Protein 4J8C (pdb70)

B-factor: mean 14.88, std 10.19, range [4.6, 51.78]

Sequence (88 aa):
MDPRKKVSSELRRAFVKKMCRRQDPSVVLHTEEEMMRFLREWVEESMGGKVPPMDPRKVSSELRAFVKMCRQQDPSSVLHTEEMRFLREWVESMGGKVPP

Organism: Rattus norvegicus (N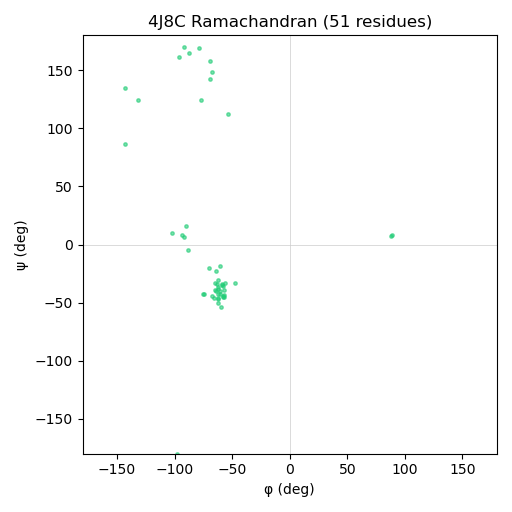CBI:txid10116)

Structure (mmCIF, N/CA/C/O backbone):
data_4J8C
#
_entry.id   4J8C
#
_cell.length_a   28.775
_cell.length_b   43.978
_cell.length_c   32.211
_cell.angle_alpha   90.000
_cell.angle_beta   93.440
_cell.angle_gamma   90.000
#
_symmetry.space_group_name_H-M   'P 1 21 1'
#
loop_
_entity.id
_entity.type
_entity.pdbx_description
1 polymer 'Hsc70-interacting protein'
2 non-polymer GLYCEROL
3 water water
#
loop_
_atom_site.group_PDB
_atom_site.id
_atom_site.type_symbol
_atom_site.label_atom_id
_atom_site.label_alt_id
_atom_site.label_comp_id
_atom_site.label_asym_id
_atom_site.label_entity_id
_atom_site.label_seq_id
_atom_site.pdbx_PDB_ins_code
_atom_site.Cartn_x
_atom_site.Cartn_y
_atom_site.Cartn_z
_atom_site.occupancy
_atom_site.B_iso_or_equiv
_atom_site.auth_seq_id
_atom_site.auth_comp_id
_atom_site.auth_asym_id
_atom_site.auth_atom_id
_atom_site.pdbx_PDB_model_num
ATOM 1 N N . MET A 1 3 ? 20.437 20.601 10.952 1.00 41.20 1 MET A N 1
ATOM 2 C CA . MET A 1 3 ? 20.971 21.985 11.084 1.00 40.12 1 MET A CA 1
ATOM 3 C C . MET A 1 3 ? 22.111 22.148 10.111 1.00 36.99 1 MET A C 1
ATOM 4 O O . MET A 1 3 ? 22.097 21.551 9.037 1.00 37.92 1 MET A O 1
ATOM 5 N N . ASP A 1 4 ? 23.074 22.994 10.457 1.00 29.83 2 ASP A N 1
ATOM 6 C CA . ASP A 1 4 ? 24.410 22.721 10.056 1.00 24.46 2 ASP A CA 1
ATOM 7 C C . ASP A 1 4 ? 24.605 21.265 10.600 1.00 20.38 2 ASP A C 1
ATOM 8 O O . ASP A 1 4 ? 24.585 21.007 11.834 1.00 21.16 2 ASP A O 1
ATOM 13 N N . PRO A 1 5 ? 24.733 20.291 9.660 1.00 17.32 3 PRO A N 1
ATOM 14 C CA . PRO A 1 5 ? 25.070 18.918 10.065 1.00 15.24 3 PRO A CA 1
ATOM 15 C C . PRO A 1 5 ? 26.224 18.876 11.042 1.00 11.14 3 PRO A C 1
ATOM 16 O O . PRO A 1 5 ? 26.241 18.004 11.911 1.00 9.99 3 PRO A O 1
ATOM 20 N N . ARG A 1 6 ? 27.166 19.796 10.910 1.00 10.83 4 ARG A N 1
ATOM 21 C CA . ARG A 1 6 ? 28.305 19.805 11.830 1.00 11.90 4 ARG A CA 1
ATOM 22 C C . ARG A 1 6 ? 27.872 20.162 13.247 1.00 11.84 4 ARG A C 1
ATOM 23 O O . ARG A 1 6 ? 28.424 19.665 14.223 1.00 12.48 4 ARG A O 1
ATOM 31 N N A LYS A 1 7 ? 26.896 21.047 13.376 0.70 12.37 5 LYS A N 1
ATOM 32 N N C LYS A 1 7 ? 26.883 21.041 13.363 0.30 13.40 5 LYS A N 1
ATOM 33 C CA A LYS A 1 7 ? 26.407 21.416 14.701 0.70 12.89 5 LYS A CA 1
ATOM 34 C CA C LYS A 1 7 ? 26.373 21.430 14.677 0.30 14.21 5 LYS A CA 1
ATOM 35 C C A LYS A 1 7 ? 25.524 20.306 15.282 0.70 12.60 5 LYS A C 1
ATOM 36 C C C LYS A 1 7 ? 25.523 20.309 15.277 0.30 13.19 5 LYS A C 1
ATOM 37 O O . LYS A 1 7 ? 25.539 20.105 16.486 1.00 12.15 5 LYS A O 1
ATOM 48 N N . VAL A 1 8 ? 24.788 19.582 14.436 1.00 11.49 6 VAL A N 1
ATOM 49 C CA . VAL A 1 8 ? 24.086 18.374 14.912 1.00 11.20 6 VAL A CA 1
ATOM 50 C C . VAL A 1 8 ? 25.091 17.387 15.474 1.00 8.89 6 VAL A C 1
ATOM 51 O O . VAL A 1 8 ? 24.882 16.800 16.540 1.00 8.79 6 VAL A O 1
ATOM 55 N N A SER A 1 9 ? 26.201 17.242 14.766 0.70 8.07 7 SER A N 1
ATOM 56 N N B SER A 1 9 ? 26.218 17.188 14.797 0.30 8.51 7 SER A N 1
ATOM 57 C CA A SER A 1 9 ? 27.242 16.350 15.226 0.70 8.62 7 SER A CA 1
ATOM 58 C CA B SER A 1 9 ? 27.212 16.248 15.334 0.30 8.56 7 SER A CA 1
ATOM 59 C C A SER A 1 9 ? 27.780 16.783 16.580 0.70 6.94 7 SER A C 1
ATOM 60 C C B SER A 1 9 ? 27.862 16.759 16.615 0.30 7.65 7 SER A C 1
ATOM 61 O O A SER A 1 9 ? 27.962 15.960 17.471 0.70 8.13 7 SER A O 1
ATOM 62 O O B SER A 1 9 ? 28.246 15.968 17.483 0.30 7.36 7 SER A O 1
ATOM 67 N N . GLU A 1 10 ? 28.031 18.068 16.726 1.00 7.77 8 GLU A N 1
ATOM 68 C CA . GLU A 1 10 ? 28.517 18.618 17.992 1.00 8.31 8 GLU A CA 1
ATOM 69 C C . GLU A 1 10 ? 27.511 18.389 19.122 1.00 7.50 8 GLU A C 1
ATOM 70 O O . GLU A 1 10 ? 27.888 18.065 20.231 1.00 7.93 8 GLU A O 1
ATOM 76 N N . LEU A 1 11 ? 26.225 18.561 18.817 1.00 7.16 9 LEU A N 1
ATOM 77 C CA . LEU A 1 11 ? 25.200 18.325 19.834 1.00 7.30 9 LEU A CA 1
ATOM 78 C C . LEU A 1 11 ? 25.151 16.852 20.234 1.00 6.55 9 LEU A C 1
ATOM 79 O O . LEU A 1 11 ? 24.994 16.523 21.408 1.00 6.66 9 LEU A O 1
ATOM 84 N N A ARG A 1 12 ? 25.265 15.957 19.259 0.20 6.29 10 ARG A N 1
ATOM 85 N N B ARG A 1 12 ? 25.280 15.957 19.258 0.80 6.07 10 ARG A N 1
ATOM 86 C CA A ARG A 1 12 ? 25.351 14.534 19.578 0.20 6.05 10 ARG A CA 1
ATOM 87 C CA B ARG A 1 12 ? 25.351 14.530 19.570 0.80 6.47 10 ARG A CA 1
ATOM 88 C C A ARG A 1 12 ? 26.519 14.285 20.524 0.20 6.20 10 ARG A C 1
ATOM 89 C C B ARG A 1 12 ? 26.544 14.239 20.469 0.80 6.29 10 ARG A C 1
ATOM 90 O O A ARG A 1 12 ? 26.353 13.634 21.561 0.20 6.15 10 ARG A O 1
ATOM 91 O O B ARG A 1 12 ? 26.452 13.441 21.392 0.80 6.02 10 ARG A O 1
ATOM 106 N N . ALA A 1 13 ? 27.687 14.827 20.186 1.00 6.35 11 ALA A N 1
ATOM 107 C CA . ALA A 1 13 ? 28.862 14.629 20.989 1.00 6.51 11 ALA A CA 1
ATOM 108 C C . ALA A 1 13 ? 28.660 15.189 22.392 1.00 6.62 11 ALA A C 1
ATOM 109 O O . ALA A 1 13 ? 29.118 14.597 23.358 1.00 7.02 11 ALA A O 1
ATOM 111 N N . PHE A 1 14 ? 28.000 16.330 22.505 1.00 6.16 12 PHE A N 1
ATOM 112 C CA . PHE A 1 14 ? 27.695 16.913 23.800 1.00 7.03 12 PHE A CA 1
ATOM 113 C C . PHE A 1 14 ? 26.783 15.989 24.633 1.00 5.95 12 PHE A C 1
ATOM 114 O O . PHE A 1 14 ? 27.044 15.765 25.801 1.00 6.89 12 PHE A O 1
ATOM 122 N N . VAL A 1 15 ? 25.732 15.462 24.012 1.00 6.25 13 VAL A N 1
ATOM 123 C CA . VAL A 1 15 ? 24.862 14.535 24.722 1.00 6.33 13 VAL A CA 1
ATOM 124 C C . VAL A 1 15 ? 25.639 13.317 25.181 1.00 5.82 13 VAL A C 1
ATOM 125 O O . VAL A 1 15 ? 25.471 12.857 26.305 1.00 6.33 13 VAL A O 1
ATOM 129 N N A LYS A 1 16 ? 26.483 12.789 24.306 0.70 6.68 14 LYS A N 1
ATOM 130 N N B LYS A 1 16 ? 26.507 12.766 24.333 0.30 6.31 14 LYS A N 1
ATOM 131 C CA A LYS A 1 16 ? 27.321 11.655 24.695 0.70 7.26 14 LYS A CA 1
ATOM 132 C CA B LYS A 1 16 ? 27.303 11.611 24.778 0.30 7.39 14 LYS A CA 1
ATOM 133 C C A LYS A 1 16 ? 28.159 11.985 25.921 0.70 6.45 14 LYS A C 1
ATOM 134 C C B LYS A 1 16 ? 28.210 11.960 25.941 0.30 6.77 14 LYS A C 1
ATOM 135 O O A LYS A 1 16 ? 28.215 11.205 26.879 0.70 7.73 14 LYS A O 1
ATOM 136 O O B LYS A 1 16 ? 28.395 11.157 26.853 0.30 6.00 14 LYS A O 1
ATOM 147 N N . MET A 1 17 ? 28.790 13.148 25.911 1.00 6.71 15 MET A N 1
ATOM 148 C CA . MET A 1 17 ? 29.615 13.586 27.016 1.00 8.05 15 MET A CA 1
ATOM 149 C C . MET A 1 17 ? 28.805 13.662 28.329 1.00 6.73 15 MET A C 1
ATOM 150 O O . MET A 1 17 ? 29.289 13.257 29.369 1.00 7.40 15 MET A O 1
ATOM 155 N N . CYS A 1 18 ? 27.596 14.198 28.248 1.00 6.54 16 CYS A N 1
ATOM 156 C CA . CYS A 1 18 ? 26.743 14.331 29.426 1.00 6.71 16 CYS A CA 1
ATOM 157 C C . CYS A 1 18 ? 26.305 12.965 29.948 1.00 6.23 16 CYS A C 1
ATOM 158 O O . CYS A 1 18 ? 26.170 12.789 31.142 1.00 7.60 16 CYS A O 1
ATOM 161 N N A ARG A 1 19 ? 26.059 12.019 29.046 0.70 6.16 17 ARG A N 1
ATOM 162 N N B ARG A 1 19 ? 26.096 11.998 29.067 0.30 6.87 17 ARG A N 1
ATOM 163 C CA A ARG A 1 19 ? 25.731 10.666 29.464 0.70 6.12 17 ARG A CA 1
ATOM 164 C CA B ARG A 1 19 ? 25.711 10.668 29.520 0.30 7.37 17 ARG A CA 1
ATOM 165 C C A ARG A 1 19 ? 26.910 10.053 30.207 0.70 5.53 17 ARG A C 1
ATOM 166 C C B ARG A 1 19 ? 26.897 9.926 30.126 0.30 7.15 17 ARG A C 1
ATOM 167 O O A ARG A 1 19 ? 26.752 9.393 31.254 0.70 5.82 17 ARG A O 1
ATOM 168 O O B ARG A 1 19 ? 26.730 9.076 31.007 0.30 8.59 17 ARG A O 1
ATOM 183 N N . GLN A 1 20 ? 28.096 10.233 29.651 1.00 6.32 18 GLN A N 1
ATOM 184 C CA . GLN A 1 20 ? 29.298 9.652 30.215 1.00 6.81 18 GLN A CA 1
ATOM 185 C C . GLN A 1 20 ? 29.616 10.236 31.573 1.00 7.13 18 GLN A C 1
ATOM 186 O O . GLN A 1 20 ? 30.043 9.496 32.481 1.00 8.76 18 GLN A O 1
ATOM 192 N N . ASP A 1 21 ? 29.437 11.541 31.712 1.00 7.13 19 ASP A N 1
ATOM 193 C CA . ASP A 1 21 ? 29.776 12.268 32.928 1.00 8.67 19 ASP A CA 1
ATOM 194 C C . ASP A 1 21 ? 28.744 13.377 33.182 1.00 7.29 19 ASP A C 1
ATOM 195 O O . ASP A 1 21 ? 28.926 14.527 32.775 1.00 7.86 19 ASP A O 1
ATOM 200 N N . PRO A 1 22 ? 27.650 13.040 33.864 1.00 8.19 20 PRO A N 1
ATOM 201 C CA . PRO A 1 22 ? 26.582 13.996 34.095 1.00 9.93 20 PRO A CA 1
ATOM 202 C C . PRO A 1 22 ? 27.029 15.223 34.884 1.00 8.37 20 PRO A C 1
ATOM 203 O O . PRO A 1 22 ? 26.338 16.234 34.870 1.00 8.75 20 PRO A O 1
ATOM 207 N N . SER A 1 23 ? 28.154 15.167 35.594 1.00 8.75 21 SER A N 1
ATOM 208 C CA . SER A 1 23 ? 28.585 16.330 36.356 1.00 9.29 21 SER A CA 1
ATOM 209 C C . SER A 1 23 ? 28.904 17.532 35.479 1.00 8.09 21 SER A C 1
ATOM 210 O O . SER A 1 23 ? 28.960 18.653 35.995 1.00 9.33 21 SER A O 1
ATOM 213 N N A VAL A 1 24 ? 29.116 17.296 34.176 0.20 7.24 22 VAL A N 1
ATOM 214 N N B VAL A 1 24 ? 29.075 17.330 34.179 0.80 8.10 22 VAL A N 1
ATOM 215 C CA A VAL A 1 24 ? 29.191 18.352 33.151 0.20 6.65 22 VAL A CA 1
ATOM 216 C CA B VAL A 1 24 ? 29.299 18.461 33.322 0.80 8.68 22 VAL A CA 1
ATOM 217 C C A VAL A 1 24 ? 28.089 19.390 33.337 0.20 6.53 22 VAL A C 1
ATOM 218 C C B VAL A 1 24 ? 28.093 19.419 33.360 0.80 8.24 22 VAL A C 1
ATOM 219 O O A VAL A 1 24 ? 28.302 20.585 33.146 0.20 5.72 22 VAL A O 1
ATOM 220 O O B VAL A 1 24 ? 28.228 20.605 33.077 0.80 10.93 22 VAL A O 1
ATOM 227 N N . LEU A 1 25 ? 26.904 18.913 33.706 1.00 6.87 23 LEU A N 1
ATOM 228 C CA . LEU A 1 25 ? 25.701 19.720 33.764 1.00 6.53 23 LEU A CA 1
ATOM 229 C C . LEU A 1 25 ? 25.443 20.358 35.109 1.00 7.31 23 LEU A C 1
ATOM 230 O O . LEU A 1 25 ? 24.441 21.053 35.263 1.00 8.81 23 LEU A O 1
ATOM 235 N N . HIS A 1 26 ? 26.334 20.178 36.072 1.00 6.39 24 HIS A N 1
ATOM 236 C CA . HIS A 1 26 ? 26.068 20.619 37.437 1.00 6.89 24 HIS A CA 1
ATOM 237 C C . HIS A 1 26 ? 26.474 22.069 37.734 1.00 8.36 24 HIS A C 1
ATOM 238 O O . HIS A 1 26 ? 26.229 22.565 38.814 1.00 10.05 24 HIS A O 1
ATOM 245 N N . THR A 1 27 ? 27.092 22.739 36.778 1.00 7.54 25 THR A N 1
ATOM 246 C CA . THR A 1 27 ? 27.661 24.067 36.959 1.00 7.65 25 THR A CA 1
ATOM 247 C C . THR A 1 27 ? 26.640 25.157 36.694 1.00 7.43 25 THR A C 1
ATOM 248 O O . THR A 1 27 ? 25.601 24.932 36.087 1.00 7.76 25 THR A O 1
ATOM 252 N N . GLU A 1 28 ? 26.945 26.377 37.133 1.00 7.12 26 GLU A N 1
ATOM 253 C CA . GLU A 1 28 ? 26.074 27.516 36.871 1.00 6.92 26 GLU A CA 1
ATOM 254 C C . GLU A 1 28 ? 25.978 27.800 35.395 1.00 5.83 26 GLU A C 1
ATOM 255 O O . GLU A 1 28 ? 24.917 28.169 34.902 1.00 6.51 26 GLU A O 1
ATOM 261 N N A GLU A 1 29 ? 27.081 27.628 34.670 0.70 5.81 27 GLU A N 1
ATOM 262 N N B GLU A 1 29 ? 27.087 27.649 34.672 0.30 5.93 27 GLU A N 1
ATOM 263 C CA A GLU A 1 29 ? 27.071 27.798 33.228 0.70 6.30 27 GLU A CA 1
ATOM 264 C CA B GLU A 1 29 ? 27.106 27.906 33.228 0.30 6.25 27 GLU A CA 1
ATOM 265 C C A GLU A 1 29 ? 26.015 26.927 32.548 0.70 5.51 27 GLU A C 1
ATOM 266 C C B GLU A 1 29 ? 26.065 27.060 32.499 0.30 5.91 27 GLU A C 1
ATOM 267 O O A GLU A 1 29 ? 25.439 27.336 31.529 0.70 7.07 27 GLU A O 1
ATOM 268 O O B GLU A 1 29 ? 25.533 27.457 31.459 0.30 7.14 27 GLU A O 1
ATOM 279 N N A MET A 1 30 ? 25.761 25.737 33.094 0.80 5.59 28 MET A N 1
ATOM 280 N N B MET A 1 30 ? 25.776 25.883 33.067 0.20 5.72 28 MET A N 1
ATOM 281 C CA A MET A 1 30 ? 24.824 24.792 32.509 0.80 5.40 28 MET A CA 1
ATOM 282 C CA B MET A 1 30 ? 24.844 24.901 32.489 0.20 5.76 28 MET A CA 1
ATOM 283 C C A MET A 1 30 ? 23.452 24.813 33.187 0.80 5.50 28 MET A C 1
ATOM 284 C C B MET A 1 30 ? 23.448 24.887 33.113 0.20 5.79 28 MET A C 1
ATOM 285 O O A MET A 1 30 ? 22.601 23.999 32.845 0.80 6.07 28 MET A O 1
ATOM 286 O O B MET A 1 30 ? 22.603 24.083 32.716 0.20 6.20 28 MET A O 1
ATOM 295 N N . ARG A 1 31 ? 23.191 25.780 34.061 1.00 5.53 29 ARG A N 1
ATOM 296 C CA . ARG A 1 31 ? 21.897 25.844 34.712 1.00 5.95 29 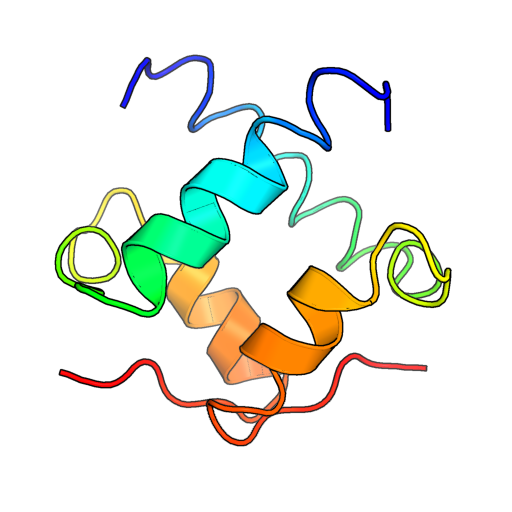ARG A CA 1
ATOM 297 C C . ARG A 1 31 ? 20.751 25.936 33.707 1.00 5.65 29 ARG A C 1
ATOM 298 O O . ARG A 1 31 ? 19.727 25.311 33.906 1.00 6.27 29 ARG A O 1
ATOM 306 N N . PHE A 1 32 ? 20.954 26.685 32.611 1.00 5.63 30 PHE A N 1
ATOM 307 C CA . PHE A 1 32 ? 19.896 26.830 31.635 1.00 5.87 30 PHE A CA 1
ATOM 308 C C . PHE A 1 32 ? 19.448 25.463 31.096 1.00 5.77 30 PHE A C 1
ATOM 309 O O . PHE A 1 32 ? 18.284 25.265 30.766 1.00 6.66 30 PHE A O 1
ATOM 317 N N . LEU A 1 33 ? 20.382 24.536 30.954 1.00 5.98 31 LEU A N 1
ATOM 318 C CA . LEU A 1 33 ? 20.083 23.223 30.394 1.00 6.55 31 LEU A CA 1
ATOM 319 C C . LEU A 1 33 ? 19.345 22.388 31.442 1.00 6.12 31 LEU A C 1
ATOM 320 O O . LEU A 1 33 ? 18.360 21.723 31.120 1.00 6.54 31 LEU A O 1
ATOM 325 N N . ARG A 1 34 ? 19.795 22.447 32.693 1.00 6.05 32 ARG A N 1
ATOM 326 C CA . ARG A 1 34 ? 19.073 21.765 33.773 1.00 6.64 32 ARG A CA 1
ATOM 327 C C . ARG A 1 34 ? 17.624 22.275 33.872 1.00 6.31 32 ARG A C 1
ATOM 328 O O . ARG A 1 34 ? 16.704 21.487 34.055 1.00 7.46 32 ARG A O 1
ATOM 336 N N . GLU A 1 35 ? 17.450 23.584 33.816 1.00 6.00 33 GLU A N 1
ATOM 337 C CA . GLU A 1 35 ? 16.126 24.168 33.906 1.00 7.15 33 GLU A CA 1
ATOM 338 C C . GLU A 1 35 ? 15.229 23.700 32.779 1.00 6.71 33 GLU A C 1
ATOM 339 O O . GLU A 1 35 ? 14.049 23.439 32.981 1.00 8.27 33 GLU A O 1
ATOM 345 N N . TRP A 1 36 ? 15.781 23.589 31.571 1.00 6.34 34 TRP A N 1
ATOM 346 C CA . TRP A 1 36 ? 15.018 23.101 30.422 1.00 6.88 34 TRP A CA 1
ATOM 347 C C . TRP A 1 36 ? 14.570 21.659 30.693 1.00 6.36 34 TRP A C 1
ATOM 348 O O . TRP A 1 36 ? 13.414 21.309 30.520 1.00 7.65 34 TRP A O 1
ATOM 359 N N . VAL A 1 37 ? 15.496 20.794 31.091 1.00 6.07 35 VAL A N 1
ATOM 360 C CA . VAL A 1 37 ? 15.160 19.416 31.370 1.00 6.31 35 VAL A CA 1
ATOM 361 C C . VAL A 1 37 ? 14.093 19.330 32.447 1.00 6.53 35 VAL A C 1
ATOM 362 O O . VAL A 1 37 ? 13.133 18.562 32.309 1.00 7.36 35 VAL A O 1
ATOM 366 N N A GLU A 1 38 ? 14.218 20.112 33.513 0.20 7.22 36 GLU A N 1
ATOM 367 N N B GLU A 1 38 ? 14.224 20.119 33.507 0.80 6.99 36 GLU A N 1
ATOM 368 C CA A GLU A 1 38 ? 13.201 20.076 34.564 0.20 7.98 36 GLU A CA 1
ATOM 369 C CA B GLU A 1 38 ? 13.231 20.119 34.586 0.80 8.60 36 GLU A CA 1
ATOM 370 C C A GLU A 1 38 ? 11.850 20.570 34.072 0.20 8.50 36 GLU A C 1
ATOM 371 C C B GLU A 1 38 ? 11.867 20.620 34.115 0.80 9.36 36 GLU A C 1
ATOM 372 O O A GLU A 1 38 ? 10.815 20.033 34.467 0.20 8.36 36 GLU A O 1
ATOM 373 O O B GLU A 1 38 ? 10.827 20.169 34.580 0.80 10.77 36 GLU A O 1
ATOM 384 N N . SER A 1 39 ? 11.840 21.565 33.187 1.00 8.92 37 SER A N 1
ATOM 385 C CA . SER A 1 39 ? 10.586 22.045 32.659 1.00 9.77 37 SER A CA 1
ATOM 386 C C . SER A 1 39 ? 9.825 20.942 31.913 1.00 10.35 37 SER A C 1
ATOM 387 O O . SER A 1 39 ? 8.601 21.015 31.794 1.00 13.70 37 SER A O 1
ATOM 390 N N . MET A 1 40 ? 10.541 19.960 31.394 1.00 8.84 38 MET A N 1
ATOM 391 C CA . MET A 1 40 ? 9.966 18.823 30.703 1.00 9.11 38 MET A CA 1
ATOM 392 C C . MET A 1 40 ? 9.695 17.658 31.645 1.00 9.23 38 MET A C 1
ATOM 393 O O . MET A 1 40 ? 9.334 16.567 31.194 1.00 10.74 38 MET A O 1
ATOM 398 N N . GLY A 1 41 ? 9.892 17.876 32.938 1.00 9.89 39 GLY A N 1
ATOM 399 C CA . GLY A 1 41 ? 9.598 16.880 33.944 1.00 10.77 39 GLY A CA 1
ATOM 400 C C . GLY A 1 41 ? 10.738 15.947 34.250 1.00 10.75 39 GLY A C 1
ATOM 401 O O . GLY A 1 41 ? 10.545 14.995 34.999 1.00 13.94 39 GLY A O 1
ATOM 402 N N . GLY A 1 42 ? 11.922 16.216 33.709 1.00 8.85 40 GLY A N 1
ATOM 403 C CA . GLY A 1 42 ? 13.072 15.379 33.972 1.00 9.52 40 GLY A CA 1
ATOM 404 C C . GLY A 1 42 ? 13.963 15.935 35.063 1.00 8.74 40 GLY A C 1
ATOM 405 O O . GLY A 1 42 ? 13.703 16.993 35.631 1.00 9.87 40 GLY A O 1
ATOM 406 N N . LYS A 1 43 ? 15.033 15.206 35.342 1.00 8.91 41 LYS A N 1
ATOM 407 C CA . LYS A 1 43 ? 16.079 15.671 36.251 1.00 11.96 41 LYS A CA 1
ATOM 408 C C . LYS A 1 43 ? 17.415 15.211 35.715 1.00 9.39 41 LYS A C 1
ATOM 409 O O . LYS A 1 43 ? 17.562 14.058 35.325 1.00 8.77 41 LYS A O 1
ATOM 415 N N . VAL A 1 44 ? 18.390 16.118 35.700 1.00 9.56 42 VAL A N 1
ATOM 416 C CA . VAL A 1 44 ? 19.722 15.706 35.266 1.00 8.96 42 VAL A CA 1
ATOM 417 C C . VAL A 1 44 ? 20.305 14.774 36.336 1.00 8.95 42 VAL A C 1
ATOM 418 O O . VAL A 1 44 ? 20.076 14.970 37.523 1.00 10.24 42 VAL A O 1
ATOM 422 N N . PRO A 1 45 ? 21.024 13.746 35.929 1.00 8.36 43 PRO A N 1
ATOM 423 C CA . PRO A 1 45 ? 21.539 12.809 36.896 1.00 8.47 43 PRO A CA 1
ATOM 424 C C . PRO A 1 45 ? 22.634 13.404 37.785 1.00 7.14 43 PRO A C 1
ATOM 425 O O . PRO A 1 45 ? 23.343 14.331 37.386 1.00 7.35 43 PRO A O 1
ATOM 429 N N . PRO A 1 46 ? 22.823 12.803 38.951 1.00 7.52 44 PRO A N 1
ATOM 430 C CA . PRO A 1 46 ? 23.928 13.162 39.846 1.00 8.12 44 PRO A CA 1
ATOM 431 C C . PRO A 1 46 ? 25.289 12.622 39.400 1.00 7.80 44 PRO A C 1
ATOM 432 O O . PRO A 1 46 ? 25.375 11.783 38.495 1.00 8.89 44 PRO A O 1
ATOM 437 N N . MET B 1 3 ? 32.989 22.569 28.036 1.00 24.12 1 MET B N 1
ATOM 438 C CA . MET B 1 3 ? 32.877 22.968 26.578 1.00 21.01 1 MET B CA 1
ATOM 439 C C . MET B 1 3 ? 33.287 24.429 26.347 1.00 17.13 1 MET B C 1
ATOM 440 O O . MET B 1 3 ? 33.246 25.241 27.270 1.00 17.55 1 MET B O 1
ATOM 445 N N . ASP B 1 4 ? 33.694 24.767 25.120 1.00 12.94 2 ASP B N 1
ATOM 446 C CA . ASP B 1 4 ? 34.165 26.133 24.861 1.00 11.49 2 ASP B CA 1
ATOM 447 C C . ASP B 1 4 ? 32.993 27.107 24.985 1.00 9.26 2 ASP B C 1
ATOM 448 O O . ASP B 1 4 ? 31.819 26.746 24.716 1.00 9.41 2 ASP B O 1
ATOM 453 N N . PRO B 1 5 ? 33.283 28.329 25.424 1.00 9.58 3 PRO B N 1
ATOM 454 C CA . PRO B 1 5 ? 32.211 2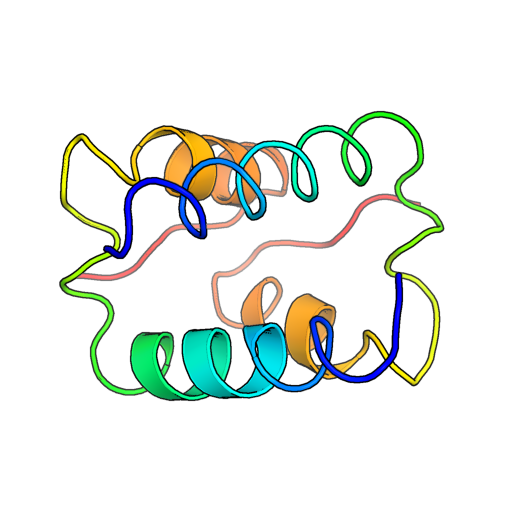9.242 25.711 1.00 9.40 3 PRO B CA 1
ATOM 455 C C . PRO B 1 5 ? 31.326 29.610 24.521 1.00 7.39 3 PRO B C 1
ATOM 456 O O . PRO B 1 5 ? 30.133 29.881 24.680 1.00 6.92 3 PRO B O 1
ATOM 460 N N . ARG B 1 6 ? 31.875 29.620 23.327 1.00 7.72 4 ARG B N 1
ATOM 461 C CA . ARG B 1 6 ? 31.048 29.912 22.166 1.00 7.90 4 ARG B CA 1
ATOM 462 C C . ARG B 1 6 ? 30.030 28.802 21.918 1.00 7.17 4 ARG B C 1
ATOM 463 O O . ARG B 1 6 ? 28.881 29.087 21.638 1.00 7.34 4 ARG B O 1
ATOM 471 N N . LYS B 1 7 ? 30.434 27.540 21.991 1.00 7.27 5 LYS B N 1
ATOM 472 C CA . LYS B 1 7 ? 29.464 26.486 21.816 1.00 7.67 5 LYS B CA 1
ATOM 473 C C . LYS B 1 7 ? 28.438 26.484 22.936 1.00 6.58 5 LYS B C 1
ATOM 474 O O . LYS B 1 7 ? 27.267 26.181 22.68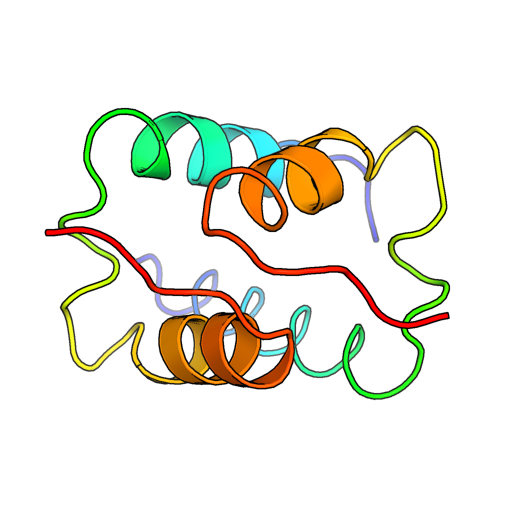3 1.00 7.03 5 LYS B O 1
ATOM 480 N N . VAL B 1 8 ? 28.817 26.846 24.161 1.00 6.38 6 VAL B N 1
ATOM 481 C CA . VAL B 1 8 ? 27.814 26.976 25.206 1.00 6.26 6 VAL B CA 1
ATOM 482 C C . VAL B 1 8 ? 26.803 28.064 24.821 1.00 5.33 6 VAL B C 1
ATOM 483 O O . VAL B 1 8 ? 25.610 27.902 25.036 1.00 5.73 6 VAL B O 1
ATOM 487 N N A SER B 1 9 ? 27.263 29.190 24.283 0.80 5.31 7 SER B N 1
ATOM 488 N N B SER B 1 9 ? 27.287 29.184 24.288 0.20 5.40 7 SER B N 1
ATOM 489 C CA A SER B 1 9 ? 26.325 30.227 23.878 0.80 5.75 7 SER B CA 1
ATOM 490 C CA B SER B 1 9 ? 26.400 30.258 23.838 0.20 5.18 7 SER B CA 1
ATOM 491 C C A SER B 1 9 ? 25.389 29.758 22.777 0.80 5.64 7 SER B C 1
ATOM 492 C C B SER B 1 9 ? 25.403 29.749 22.805 0.20 5.34 7 SER B C 1
ATOM 493 O O A SER B 1 9 ? 24.229 30.129 22.747 0.80 5.84 7 SER B O 1
ATOM 494 O O B SER B 1 9 ? 24.218 30.078 22.862 0.20 4.96 7 SER B O 1
ATOM 499 N N . GLU B 1 10 ? 25.893 28.946 21.864 1.00 5.95 8 GLU B N 1
ATOM 500 C CA . GLU B 1 10 ? 25.054 28.386 20.830 1.00 6.39 8 GLU B CA 1
ATOM 501 C C . GLU B 1 10 ? 24.005 27.438 21.426 1.00 6.35 8 GLU B C 1
ATOM 502 O O . GLU B 1 10 ? 22.873 27.397 20.989 1.00 7.02 8 GLU B O 1
ATOM 508 N N . LEU B 1 11 ? 24.403 26.661 22.423 1.00 6.27 9 LEU B N 1
ATOM 509 C CA . LEU B 1 11 ? 23.474 25.779 23.109 1.00 6.50 9 LEU B CA 1
ATOM 510 C C . LEU B 1 11 ? 22.396 26.580 23.860 1.00 5.52 9 LEU B C 1
ATOM 511 O O . LEU B 1 11 ? 21.239 26.198 23.853 1.00 6.25 9 LEU B O 1
ATOM 516 N N . ARG B 1 12 ? 22.772 27.698 24.474 1.00 5.56 10 ARG B N 1
ATOM 517 C CA . ARG B 1 12 ? 21.781 28.549 25.125 1.00 5.44 10 ARG B CA 1
ATOM 518 C C . ARG B 1 12 ? 20.761 29.038 24.109 1.00 5.59 10 ARG B C 1
ATOM 519 O O . ARG B 1 12 ? 19.556 29.072 24.374 1.00 6.28 10 ARG B O 1
ATOM 527 N N . ALA B 1 13 ? 21.234 29.440 22.926 1.00 5.61 11 ALA B N 1
ATOM 528 C CA . ALA B 1 13 ? 20.352 29.899 21.894 1.00 6.25 11 ALA B CA 1
ATOM 529 C C . ALA B 1 13 ? 19.427 28.791 21.410 1.00 5.87 11 ALA B C 1
ATOM 530 O O . ALA B 1 13 ? 18.246 29.015 21.127 1.00 7.22 11 ALA B O 1
ATOM 532 N N . PHE B 1 14 ? 19.956 27.595 21.287 1.00 5.92 12 PHE B N 1
ATOM 533 C CA . PHE B 1 14 ? 19.176 26.433 20.871 1.00 6.70 12 PHE B CA 1
ATOM 534 C C . PHE B 1 14 ? 18.065 26.124 21.881 1.00 6.47 12 PHE B C 1
ATOM 535 O O . PHE B 1 14 ? 16.927 25.885 21.504 1.00 6.97 12 PHE B O 1
ATOM 543 N N . VAL B 1 15 ? 18.426 26.111 23.153 1.00 6.29 13 VAL B N 1
ATOM 544 C CA . VAL B 1 15 ? 17.449 25.863 24.185 1.00 6.87 13 VAL B CA 1
ATOM 545 C C . VAL B 1 15 ? 16.370 26.939 24.208 1.00 6.86 13 VAL B C 1
ATOM 546 O O . VAL B 1 15 ? 15.183 26.642 24.327 1.00 8.21 13 VAL B O 1
ATOM 550 N N . LYS B 1 16 ? 16.762 28.206 24.076 1.00 7.73 14 LYS B N 1
ATOM 551 C CA . LYS B 1 16 ? 15.791 29.278 24.036 1.00 9.66 14 LYS B CA 1
ATOM 552 C C . LYS B 1 16 ? 14.780 29.093 22.936 1.00 9.19 14 LYS B C 1
ATOM 553 O O . LYS B 1 16 ? 13.585 29.317 23.115 1.00 11.30 14 LYS B O 1
ATOM 559 N N . MET B 1 17 ? 15.259 28.696 21.763 1.00 7.85 15 MET B N 1
ATOM 560 C CA . MET B 1 17 ? 14.399 28.389 20.639 1.00 9.06 15 MET B CA 1
ATOM 561 C C . MET B 1 17 ? 13.452 27.265 20.992 1.00 8.91 15 MET B C 1
ATOM 562 O O . MET B 1 17 ? 12.243 27.387 20.802 1.00 10.79 15 MET B O 1
ATOM 567 N N . CYS B 1 18 ? 13.993 26.149 21.459 1.00 7.76 16 CYS B N 1
ATOM 568 C CA . CYS B 1 18 ? 13.159 24.989 21.759 1.00 8.67 16 CYS B CA 1
ATOM 569 C C . CYS B 1 18 ? 12.073 25.268 22.784 1.00 9.62 16 CYS B C 1
ATOM 570 O O . CYS B 1 18 ? 10.996 24.696 22.701 1.00 10.90 16 CYS B O 1
ATOM 573 N N . ARG B 1 19 ? 12.361 26.136 23.751 1.00 9.49 17 ARG B N 1
ATOM 574 C CA . ARG B 1 19 ? 11.359 26.461 24.779 1.00 11.33 17 ARG B CA 1
ATOM 575 C C . ARG B 1 19 ? 10.196 27.230 24.221 1.00 11.92 17 ARG B C 1
ATOM 576 O O . ARG B 1 19 ? 9.089 27.160 24.786 1.00 14.68 17 ARG B O 1
ATOM 584 N N A GLN B 1 20 ? 10.407 27.940 23.121 0.50 10.80 18 GLN B N 1
ATOM 585 N N B GLN B 1 20 ? 10.407 27.936 23.120 0.50 10.80 18 GLN B N 1
ATOM 586 C CA A GLN B 1 20 ? 9.296 28.661 22.475 0.50 12.07 18 GLN B CA 1
ATOM 587 C CA B GLN B 1 20 ? 9.301 28.661 22.486 0.50 12.07 18 GLN B CA 1
ATOM 588 C C A GLN B 1 20 ? 8.669 27.884 21.317 0.50 11.17 18 GLN B C 1
ATOM 589 C C B GLN B 1 20 ? 8.677 27.893 21.314 0.50 11.17 18 GLN B C 1
ATOM 590 O O A GLN B 1 20 ? 7.509 28.142 20.967 0.50 11.00 18 GLN B O 1
ATOM 591 O O B GLN B 1 20 ? 7.520 28.164 20.956 0.50 11.00 18 GLN B O 1
ATOM 602 N N . ASP B 1 21 ? 9.415 26.958 20.710 1.00 11.73 19 ASP B N 1
ATOM 603 C CA . ASP B 1 21 ? 8.882 26.163 19.606 1.00 13.50 19 ASP B CA 1
ATOM 604 C C . ASP B 1 21 ? 9.691 24.875 19.534 1.00 13.60 19 ASP B C 1
ATOM 605 O O . ASP B 1 21 ? 10.750 24.857 18.951 1.00 14.64 19 ASP B O 1
ATOM 610 N N 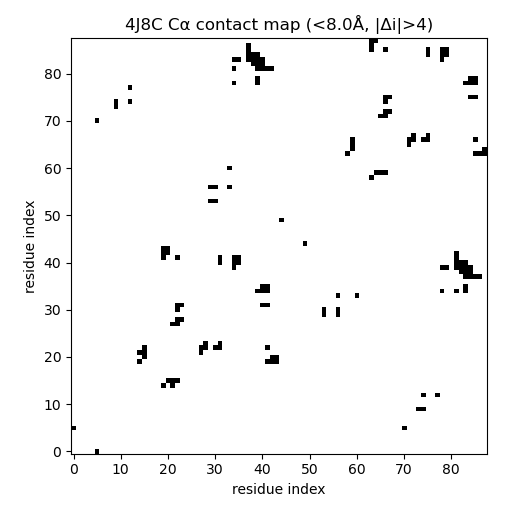. PRO B 1 22 ? 9.200 23.832 20.168 1.00 15.50 20 PRO B N 1
ATOM 611 C CA . PRO B 1 22 ? 9.967 22.598 20.152 1.00 17.00 20 PRO B CA 1
ATOM 612 C C . PRO B 1 22 ? 9.833 21.734 18.870 1.00 16.92 20 PRO B C 1
ATOM 613 O O . PRO B 1 22 ? 10.223 20.565 18.899 1.00 16.34 20 PRO B O 1
ATOM 617 N N A SER B 1 23 ? 9.314 22.317 17.777 0.50 17.75 21 SER B N 1
ATOM 618 N N B SER B 1 23 ? 9.333 22.291 17.764 0.50 17.34 21 SER B N 1
ATOM 619 C CA A SER B 1 23 ? 9.188 21.647 16.467 0.50 18.65 21 SER B CA 1
ATOM 620 C CA B SER B 1 23 ? 9.120 21.485 16.558 0.50 18.13 21 SER B CA 1
ATOM 621 C C A SER B 1 23 ? 10.399 20.846 16.062 0.50 18.61 21 SER B C 1
ATOM 622 C C B SER B 1 23 ? 10.402 20.844 15.994 0.50 17.78 21 SER B C 1
ATOM 623 O O A SER B 1 23 ? 10.259 19.684 15.712 0.50 18.84 21 SER B O 1
ATOM 624 O O B SER B 1 23 ? 10.320 19.756 15.481 0.50 16.40 21 SER B O 1
ATOM 629 N N . VAL B 1 24 ? 11.581 21.470 16.094 1.00 17.52 22 VAL B N 1
ATOM 630 C CA . VAL B 1 24 ? 12.816 20.796 15.604 1.00 18.63 22 VAL B CA 1
ATOM 631 C C . VAL B 1 24 ? 13.078 19.488 16.352 1.00 15.39 22 VAL B C 1
ATOM 632 O O . VAL B 1 24 ? 13.690 18.523 15.827 1.00 16.39 22 VAL B O 1
ATOM 636 N N . LEU B 1 25 ? 12.583 19.431 17.600 1.00 13.20 23 LEU B N 1
ATOM 637 C CA . LEU B 1 25 ? 12.839 18.267 18.379 1.00 12.11 23 LEU B CA 1
ATOM 638 C C . LEU B 1 25 ? 12.077 17.072 17.858 1.00 11.82 23 LEU B C 1
ATOM 639 O O . LEU B 1 25 ? 12.473 15.963 18.187 1.00 13.95 23 LEU B O 1
ATOM 644 N N . HIS B 1 26 ? 11.013 17.297 17.078 1.00 11.41 24 HIS B N 1
ATOM 645 C CA . HIS B 1 26 ? 10.201 16.192 16.603 1.00 12.63 24 HIS B CA 1
ATOM 646 C C . HIS B 1 26 ? 10.634 15.600 15.297 1.00 13.90 24 HIS B C 1
ATOM 647 O O . HIS B 1 26 ? 9.945 14.780 14.747 1.00 19.09 24 HIS B O 1
ATOM 654 N N . THR B 1 27 ? 11.837 15.886 14.871 1.00 12.89 25 THR B N 1
ATOM 655 C CA . THR B 1 27 ? 12.384 15.365 13.634 1.00 12.13 25 THR B CA 1
ATOM 656 C C . THR B 1 27 ? 13.220 14.131 13.949 1.00 11.36 25 THR B C 1
ATOM 657 O O . THR B 1 27 ? 13.684 13.939 15.079 1.00 1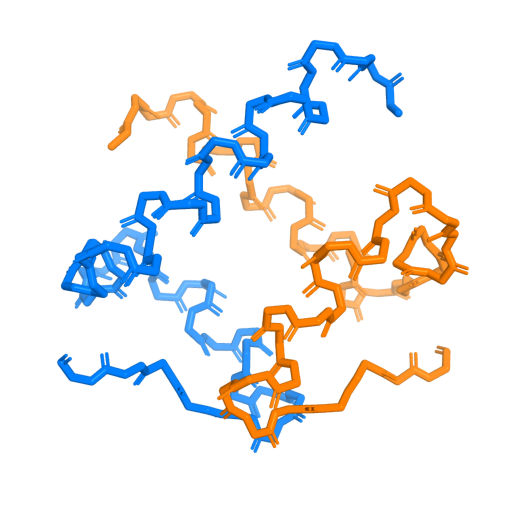1.08 25 THR B O 1
ATOM 661 N N . GLU B 1 28 ? 13.475 13.318 12.919 1.00 11.48 26 GLU B N 1
ATOM 662 C CA . GLU B 1 28 ? 14.385 12.185 13.116 1.00 12.30 26 GLU B CA 1
ATOM 663 C C . GLU B 1 28 ? 15.784 12.636 13.468 1.00 11.58 26 GLU B C 1
ATOM 664 O O . GLU B 1 28 ? 16.463 11.989 14.274 1.00 12.83 26 GLU B O 1
ATOM 670 N N . GLU B 1 29 ? 16.222 13.769 12.920 1.00 11.59 27 GLU B N 1
ATOM 671 C CA . GLU B 1 29 ? 17.531 14.299 13.225 1.00 12.30 27 GLU B CA 1
ATOM 672 C C . GLU B 1 29 ? 17.713 14.503 14.720 1.00 10.41 27 GLU B C 1
ATOM 673 O O . GLU B 1 29 ? 18.821 14.350 15.230 1.00 12.49 27 GLU B O 1
ATOM 679 N N . MET B 1 30 ? 16.636 14.852 15.425 1.00 8.93 28 MET B N 1
ATOM 680 C CA . MET B 1 30 ? 16.691 15.128 16.861 1.00 9.26 28 MET B CA 1
ATOM 681 C C . MET B 1 30 ? 16.183 14.009 17.759 1.00 8.29 28 MET B C 1
ATOM 682 O O . MET B 1 30 ? 16.095 14.189 18.967 1.00 8.25 28 MET B O 1
ATOM 687 N N . ARG B 1 31 ? 15.929 12.820 17.207 1.00 9.07 29 ARG B N 1
ATOM 688 C CA . ARG B 1 31 ? 15.469 11.724 18.028 1.00 9.85 29 ARG B CA 1
ATOM 689 C C . ARG B 1 31 ? 16.465 11.427 19.168 1.00 8.82 29 ARG B C 1
ATOM 690 O O . ARG B 1 31 ? 16.042 11.158 20.285 1.00 9.24 29 ARG B O 1
ATOM 698 N N . PHE B 1 32 ? 17.759 11.508 18.906 1.00 8.69 30 PHE B N 1
ATOM 699 C CA . PHE B 1 32 ? 18.743 11.232 19.951 1.00 8.94 30 PHE B CA 1
ATOM 700 C C . PHE B 1 32 ? 18.557 12.169 21.142 1.00 8.03 30 PHE B C 1
ATOM 701 O O . PHE B 1 32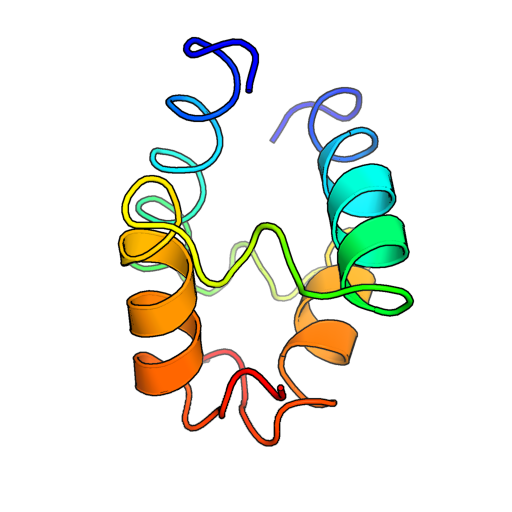 ? 18.799 11.801 22.287 1.00 8.54 30 PHE B O 1
ATOM 709 N N . LEU B 1 33 ? 18.156 13.406 20.851 1.00 7.45 31 LEU B N 1
ATOM 710 C CA . LEU B 1 33 ? 17.984 14.397 21.901 1.00 7.43 31 LEU B CA 1
ATOM 711 C C . LEU B 1 33 ? 16.704 14.099 22.691 1.00 7.23 31 LEU B C 1
ATOM 712 O O . LEU B 1 33 ? 16.706 14.150 23.934 1.00 8.17 31 LEU B O 1
ATOM 717 N N . ARG B 1 34 ? 15.612 13.752 21.999 1.00 7.51 32 ARG B N 1
ATOM 718 C CA . ARG B 1 34 ? 14.392 13.334 22.688 1.00 8.93 32 ARG B CA 1
ATOM 719 C C . ARG B 1 34 ? 14.671 12.132 23.587 1.00 8.18 32 ARG B C 1
ATOM 720 O O . ARG B 1 34 ? 14.165 12.061 24.713 1.00 9.66 32 ARG B O 1
ATOM 728 N N . GLU B 1 35 ? 15.418 11.151 23.092 1.00 8.94 33 GLU B N 1
ATOM 729 C CA . GLU B 1 35 ? 15.728 9.955 23.860 1.00 9.61 33 GLU B CA 1
ATOM 730 C C . GLU B 1 35 ? 16.520 10.306 25.102 1.00 8.58 33 GLU B C 1
ATOM 731 O O . GLU B 1 35 ? 16.322 9.726 26.170 1.00 9.20 33 GLU B O 1
ATOM 737 N N . TRP B 1 36 ? 17.431 11.258 24.983 1.00 7.51 34 TRP B N 1
ATOM 738 C CA . TRP B 1 36 ? 18.200 11.673 26.157 1.00 7.75 34 TRP B CA 1
ATOM 739 C C . TRP B 1 36 ? 17.294 12.331 27.191 1.00 7.25 34 TRP B C 1
ATOM 740 O O . TRP B 1 36 ? 17.351 12.017 28.378 1.00 7.42 34 TRP B O 1
ATOM 751 N N . VAL B 1 37 ? 16.422 13.237 26.752 1.00 6.79 35 VAL B N 1
ATOM 752 C CA . VAL B 1 37 ? 15.465 13.843 27.684 1.00 7.18 35 VAL B CA 1
ATOM 753 C C . VAL B 1 37 ? 14.623 12.772 28.366 1.00 7.31 35 VAL B C 1
ATOM 754 O O . VAL B 1 37 ? 14.401 12.826 29.578 1.00 7.71 35 VAL B O 1
ATOM 758 N N . GLU B 1 38 ? 14.137 11.824 27.587 1.00 8.01 36 GLU B N 1
ATOM 759 C CA . GLU B 1 38 ? 13.304 10.758 28.143 1.00 9.59 36 GLU B CA 1
ATOM 760 C C . GLU B 1 38 ? 14.074 9.926 29.169 1.00 9.45 36 GLU B C 1
ATOM 761 O O . GLU B 1 38 ? 13.495 9.489 30.187 1.00 10.67 36 GLU B O 1
ATOM 767 N N . SER B 1 39 ? 15.366 9.704 28.922 1.00 9.28 37 SER B N 1
ATOM 768 C CA . SER B 1 39 ? 16.192 8.940 29.849 1.00 10.02 37 SER B CA 1
ATOM 769 C C . SER B 1 39 ? 16.325 9.625 31.202 1.00 10.26 37 SER B C 1
ATOM 770 O O . SER B 1 39 ? 16.623 8.959 32.200 1.00 12.68 37 SER B O 1
ATOM 773 N N . MET B 1 40 ? 16.128 10.937 31.233 1.00 8.54 38 MET B N 1
ATOM 774 C CA . MET B 1 40 ? 16.155 11.724 32.452 1.00 8.61 38 MET B CA 1
ATOM 775 C C . MET B 1 40 ? 14.758 11.889 33.060 1.00 8.48 38 MET B C 1
ATOM 776 O O . MET B 1 40 ? 14.594 12.624 34.032 1.00 9.58 38 MET B O 1
ATOM 781 N N . GLY B 1 41 ? 13.765 11.188 32.521 1.00 8.71 39 GLY B N 1
ATOM 782 C CA . GLY B 1 41 ? 12.413 11.262 33.019 1.00 10.10 39 GLY B CA 1
ATOM 783 C C . GLY B 1 41 ? 11.564 12.364 32.405 1.00 10.47 39 GLY B C 1
ATOM 784 O O . GLY B 1 41 ? 10.426 12.626 32.868 1.00 13.63 39 GLY B O 1
ATOM 785 N N . GLY B 1 42 ? 12.072 13.044 31.386 1.00 9.11 40 GLY B N 1
ATOM 786 C CA . GLY B 1 42 ? 11.302 14.112 30.767 1.00 9.54 40 GLY B CA 1
ATOM 787 C C . GLY B 1 42 ? 10.479 13.656 29.603 1.00 10.12 40 GLY B C 1
ATOM 788 O O . GLY B 1 42 ? 10.628 12.531 29.111 1.00 11.67 40 GLY B O 1
ATOM 789 N N . LYS B 1 43 ? 9.616 14.565 29.169 1.00 10.46 41 LYS B N 1
ATOM 790 C CA . LYS B 1 43 ? 8.767 14.361 28.013 1.00 14.50 41 LYS B CA 1
ATOM 791 C C . LYS B 1 43 ? 8.873 15.606 27.138 1.00 12.15 41 LYS B C 1
ATOM 792 O O . LYS B 1 43 ? 8.623 16.704 27.608 1.00 11.87 41 LYS B O 1
ATOM 798 N N . VAL B 1 44 ? 9.245 15.449 25.874 1.00 13.07 42 VAL B N 1
ATOM 799 C CA . VAL B 1 44 ? 9.300 16.609 24.965 1.00 12.20 42 VAL B CA 1
ATOM 800 C C . VAL B 1 44 ? 7.865 16.923 24.578 1.00 11.33 42 VAL B C 1
ATOM 801 O O . VAL B 1 44 ? 7.143 16.081 24.074 1.00 13.00 42 VAL B O 1
ATOM 805 N N . PRO B 1 45 ? 7.426 18.162 24.802 1.00 11.50 43 PRO B N 1
ATOM 806 C CA . PRO B 1 45 ? 6.046 18.492 24.528 1.00 12.24 43 PRO B CA 1
ATOM 807 C C . PRO B 1 45 ? 5.791 18.710 23.067 1.00 11.78 43 PRO B C 1
ATOM 808 O O . PRO B 1 45 ? 6.729 18.761 22.265 1.00 11.69 43 PRO B O 1
ATOM 812 N N . PRO B 1 46 ? 4.514 18.793 22.713 1.00 13.38 44 PRO B N 1
ATOM 813 C CA . PRO B 1 46 ? 4.147 18.888 21.330 1.00 16.35 44 PRO B CA 1
ATOM 814 C C . PRO B 1 46 ? 4.725 20.040 20.580 1.00 17.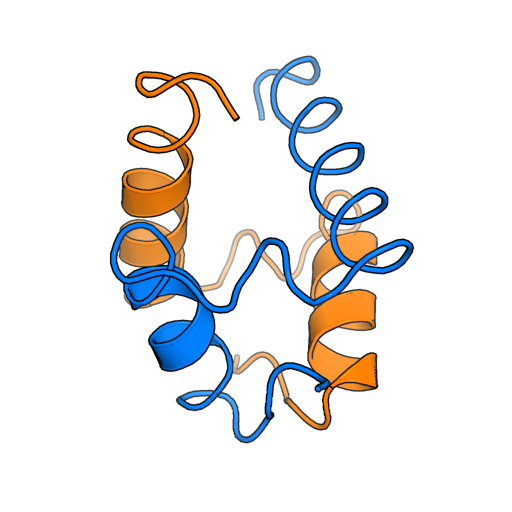58 44 PRO B C 1
ATOM 815 O O . PRO B 1 46 ? 4.997 21.108 21.121 1.00 18.29 44 PRO B O 1
#

InterPro domains:
  IPR006636 Heat shock chaperonin-binding [SM00727] (318-357)
  IPR011990 Tetratricopeptide-like helical domain superfamily [G3DSA:1.25.40.10] (73-247)
  IPR011990 Tetratricopeptide-like helical domain superfamily [SSF48452] (113-215)
  IPR019734 Tetratricopeptide repeat [PF13181] (149-179)
  IPR019734 Tetratricopeptide repeat [PS50005] (147-180)
  IPR019734 Tetratricopeptide repeat [SM00028] (113-146)
  IPR019734 Tetratricopeptide repeat [SM00028] (147-180)
  IPR019734 Tetratricopeptide repeat [SM00028] (181-214)
  IPR034649 Hsp70-interacting protein, N-terminal [PF18253] (2-43)
  IPR034649 Hsp70-interacting protein, N-terminal [cd14438] (3-43)
  IPR041243 STI1/HOP, DP domain [PF17830] (314-360)

Solvent-accessible surface area: 5578 Å² total; per-residue (Å²): 84,60,104,175,78,9,66,58,21,119,59,8,7,134,64,2,125,128,70,26,54,36,0,80,70,124,87,6,104,34,2,43,88,8,0,111,67,18,59,7,151,22,48,151,97,59,106,175,65,1,36,70,13,114,61,34,5,163,79,3,129,130,62,23,68,49,1,86,60,121,91,11,106,24,4,29,88,8,0,95,72,15,54,4,165,21,60,155

CATH classification: 6.10.250.3420

Secondary structure (DSSP, 8-state):
--HHHHHHHHHHHHHHHH-GGGGGSGGGHHHHHHHHHTT-----/--HHHHHHHHHHHHHHHH-GGGGGSGGGHHHHHHHHHTT-----

GO terms:
  GO:0005829 cytosol (C, IDA)
  GO:0030544 Hsp70 protein binding (F, IDA)
  GO:0032564 dATP binding (F, IDA)
  GO:0042802 identical protein binding (F, IDA)
  GO:0044183 protein folding chaperone (F, IDA)
  GO:0044877 protein-containing complex binding (F, IDA)
  GO:0032991 protein-containing complex (C, IDA)
  GO:1903334 positive regulation of protein folding (P, IDA)
  GO:0061084 negative regulation of protein refolding (P, IDA)
  GO:0019904 protein domain specific binding (F, IDA)
  GO:0051087 protein-folding chaperone binding (F, IPI)
  GO:0030544 Hsp70 protein binding (F, IPI)
  GO:0042802 identical protein binding (F, IPI)
  GO:0019904 protein domain specific binding (F, IPI)
  GO:0005515 protein binding (F, IPI)

Nearest PDB structures (foldseek):
  4j8c-assembly1_B  TM=9.855E-01  e=9.027E-07  Rattus norvegicus
  4j8c-assembly1_B  TM=1.023E+00  e=1.782E-07  Rattus norvegicus

Radius of gyration: 11.98 Å; Cα contacts (8 Å, |Δi|>4): 88; chains: 2; bounding box: 30×21×30 Å

Foldseek 3Di:
DPVVVVVVVVVVVVVCVVPVCVCVDPVNVVVQVVQVVVVHGRDD/DDPVVVVVVVVVVVVCVVPVVVCPDPVNVVVQVVCVVVVDHRDD